Protein AF-A0A6A4ZCV7-F1 (afdb_monomer)

Sequence (123 aa):
MVSRVSTLVALLGLVALAHATDNTTADDDSGQLESICSSDDSKSCRCFETTDTAKYAKSKAVARLKIDRLYCTGWLFGSEGHLMTNHHCVKSAADAAKMRVEFKSETEWCYDHSFQGGFPGVV

Radius of gyration: 23.05 Å; Cα contacts (8 Å, |Δi|>4): 130; chains: 1; bounding box: 30×38×84 Å

Mean predicted aligned error: 13.38 Å

Secondary structure (DSSP, 8-state):
----------SS-----------------S------SS------GGGGTTTSHHHHHHHTTEEEEEETTEEEEEEEETTTTEEEE-TTT--SHHHHHHEEEEE----SSTTPPP-TT-S--B-

Solvent-accessible surface area (backbone atoms only — not comparable to full-atom values): 8246 Å² total; per-residue (Å²): 137,92,76,90,81,93,80,87,85,86,86,84,78,92,70,85,82,76,76,83,75,80,82,71,94,72,81,80,83,75,76,72,73,84,70,71,96,57,82,87,80,82,68,44,67,54,58,26,55,83,79,38,45,68,59,42,61,56,50,64,46,40,27,43,32,39,41,87,92,46,78,46,63,32,34,62,46,84,89,83,80,41,70,48,62,59,55,90,77,46,80,46,72,70,46,54,73,56,46,43,58,20,34,71,55,50,63,93,44,44,85,54,84,87,54,94,87,55,50,78,38,55,112

Structure (mmCIF, N/CA/C/O backbone):
data_AF-A0A6A4ZCV7-F1
#
_entry.id   AF-A0A6A4ZCV7-F1
#
loop_
_atom_site.group_PDB
_atom_site.id
_atom_site.type_symbol
_atom_site.label_atom_id
_atom_site.label_alt_id
_atom_site.label_comp_id
_atom_site.label_asym_id
_atom_site.label_entity_id
_atom_site.label_seq_id
_atom_site.pdbx_PDB_ins_code
_atom_site.Cartn_x
_atom_site.Cartn_y
_atom_site.Cartn_z
_atom_site.occupancy
_atom_site.B_iso_or_equiv
_atom_site.auth_seq_id
_atom_site.auth_comp_id
_atom_site.auth_asym_id
_atom_site.auth_atom_id
_atom_site.pdbx_PDB_model_num
ATOM 1 N N . MET A 1 1 ? -8.331 -15.228 -65.977 1.00 37.47 1 MET A N 1
ATOM 2 C CA . MET A 1 1 ? -7.340 -14.137 -65.873 1.00 37.47 1 MET A CA 1
ATOM 3 C C . MET A 1 1 ? -7.555 -13.461 -64.525 1.00 37.47 1 MET A C 1
ATOM 5 O O . MET A 1 1 ? -8.680 -13.098 -64.220 1.00 37.47 1 MET A O 1
ATOM 9 N N . VAL A 1 2 ? -6.527 -13.460 -63.677 1.00 44.66 2 VAL A N 1
ATOM 10 C CA . VAL A 1 2 ? -6.536 -13.003 -62.273 1.00 44.66 2 VAL A CA 1
ATOM 11 C C . VAL A 1 2 ? -6.480 -11.474 -62.217 1.00 44.66 2 VAL A C 1
ATOM 13 O O . VAL A 1 2 ? -5.684 -10.913 -62.957 1.00 44.66 2 VAL A O 1
ATOM 16 N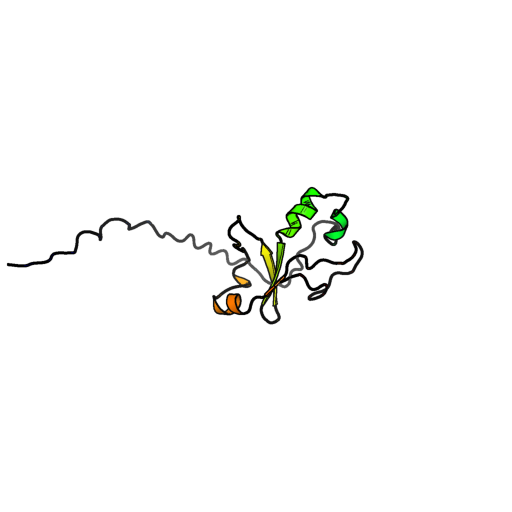 N . SER A 1 3 ? -7.224 -10.819 -61.316 1.00 38.56 3 SER A N 1
ATOM 17 C CA . SER A 1 3 ? -6.786 -9.566 -60.656 1.00 38.56 3 SER A CA 1
ATOM 18 C C . SER A 1 3 ? -7.744 -9.225 -59.504 1.00 38.56 3 SER A C 1
ATOM 20 O O . SER A 1 3 ? -8.875 -8.822 -59.734 1.00 38.56 3 SER A O 1
ATOM 22 N N . ARG A 1 4 ? -7.443 -9.595 -58.252 1.00 59.78 4 ARG A N 1
ATOM 23 C CA . ARG A 1 4 ? -6.820 -8.717 -57.237 1.00 59.78 4 ARG A CA 1
ATOM 24 C C . ARG A 1 4 ? -7.349 -7.278 -57.254 1.00 59.78 4 ARG A C 1
ATOM 26 O O . ARG A 1 4 ? -6.778 -6.454 -57.952 1.00 59.78 4 ARG A O 1
ATOM 33 N N . VAL A 1 5 ? -8.324 -6.970 -56.395 1.00 47.44 5 VAL A N 1
ATOM 34 C CA . VAL A 1 5 ? -8.396 -5.672 -55.696 1.00 47.44 5 VAL A CA 1
ATOM 35 C C . VAL A 1 5 ? -8.899 -5.917 -54.267 1.00 47.44 5 VAL A C 1
ATOM 37 O O . VAL A 1 5 ? -10.074 -5.779 -53.944 1.00 47.44 5 VAL A O 1
ATOM 40 N N . SER A 1 6 ? -7.972 -6.336 -53.403 1.00 53.12 6 SER A N 1
ATOM 41 C CA . SER A 1 6 ? -8.061 -6.128 -51.958 1.00 53.12 6 SER A CA 1
ATOM 42 C C . SER A 1 6 ? -7.864 -4.641 -51.685 1.00 53.12 6 SER A C 1
ATOM 44 O O . SER A 1 6 ? -6.717 -4.226 -51.551 1.00 53.12 6 SER A O 1
ATOM 46 N N . THR A 1 7 ? -8.916 -3.819 -51.637 1.00 49.06 7 THR A N 1
ATOM 47 C CA . THR A 1 7 ? -8.836 -2.479 -51.008 1.00 49.06 7 THR A CA 1
ATOM 48 C C . THR A 1 7 ? -10.224 -1.862 -50.808 1.00 49.06 7 THR A C 1
ATOM 50 O O . THR A 1 7 ? -10.598 -0.906 -51.471 1.00 49.06 7 THR A O 1
ATOM 53 N N . LEU A 1 8 ? -11.037 -2.419 -49.906 1.00 40.91 8 LEU A N 1
ATOM 54 C CA . LEU A 1 8 ? -12.338 -1.820 -49.554 1.00 40.91 8 LEU A CA 1
ATOM 55 C C . LEU A 1 8 ? -12.655 -1.924 -48.057 1.00 40.91 8 LEU A C 1
ATOM 57 O O . LEU A 1 8 ? -13.800 -2.083 -47.656 1.00 40.91 8 LEU A O 1
ATOM 61 N N . VAL A 1 9 ? -11.623 -1.813 -47.217 1.00 48.94 9 VAL A N 1
ATOM 62 C CA . VAL A 1 9 ? -11.778 -1.684 -45.758 1.00 48.94 9 VAL A CA 1
ATOM 63 C C . VAL A 1 9 ? -10.861 -0.572 -45.249 1.00 48.94 9 VAL A C 1
ATOM 65 O O . VAL A 1 9 ? -9.937 -0.804 -44.482 1.00 48.94 9 VAL A O 1
ATOM 68 N N . ALA A 1 10 ? -11.062 0.648 -45.742 1.00 45.78 10 ALA A N 1
ATOM 69 C CA . ALA A 1 10 ? -10.323 1.821 -45.268 1.00 45.78 10 ALA A CA 1
ATOM 70 C C . ALA A 1 10 ? -11.210 3.074 -45.225 1.00 45.78 10 ALA A C 1
ATOM 72 O O . ALA A 1 10 ? -10.783 4.148 -45.627 1.00 45.78 10 ALA A O 1
ATOM 73 N N . LEU A 1 11 ? -12.471 2.934 -44.799 1.00 44.22 11 LEU A N 1
ATOM 74 C CA . LEU A 1 11 ? -13.407 4.068 -44.739 1.00 44.22 11 LEU A CA 1
ATOM 75 C C . LEU A 1 11 ? -14.344 4.072 -43.523 1.00 44.22 11 LEU A C 1
ATOM 77 O O . LEU A 1 11 ? -15.291 4.848 -43.485 1.00 44.22 11 LEU A O 1
ATOM 81 N N . LEU A 1 12 ? -14.063 3.273 -42.494 1.00 52.22 12 LEU A N 1
ATOM 82 C CA . LEU A 1 12 ? -14.754 3.382 -41.211 1.00 52.22 12 LEU A CA 1
ATOM 83 C C . LEU A 1 12 ? -13.731 3.575 -40.101 1.00 52.22 12 LEU A C 1
ATOM 85 O O . LEU A 1 12 ? -12.969 2.664 -39.796 1.00 52.22 12 LEU A O 1
ATOM 89 N N . GLY A 1 13 ? -13.749 4.761 -39.496 1.00 50.75 13 GLY A N 1
ATOM 90 C CA . GLY A 1 13 ? -13.108 4.976 -38.204 1.00 50.75 13 GLY A CA 1
ATOM 91 C C . GLY A 1 13 ? -12.162 6.164 -38.114 1.00 50.75 13 GLY A C 1
ATOM 92 O O . GLY A 1 13 ? -11.148 6.052 -37.437 1.00 50.75 13 GLY A O 1
ATOM 93 N N . LEU A 1 14 ? -12.484 7.317 -38.712 1.00 44.00 14 LEU A N 1
ATOM 94 C CA . LEU A 1 14 ? -11.933 8.579 -38.206 1.00 44.00 14 LEU A CA 1
ATOM 95 C C . LEU A 1 14 ? -12.732 8.976 -36.950 1.00 44.00 14 LEU A C 1
ATOM 97 O O . LEU A 1 14 ? -13.586 9.857 -36.972 1.00 44.00 14 LEU A O 1
ATOM 101 N N . VAL A 1 15 ? -12.526 8.220 -35.869 1.00 48.62 15 VAL A N 1
ATOM 102 C CA . VAL A 1 15 ? -13.047 8.546 -34.539 1.00 48.62 15 VAL A CA 1
ATOM 103 C C . VAL A 1 15 ? -12.202 9.698 -34.001 1.00 48.62 15 VAL A C 1
ATOM 105 O O . VAL A 1 15 ? -10.975 9.636 -34.007 1.00 48.62 15 VAL A O 1
ATOM 108 N N . ALA A 1 16 ? -12.877 10.771 -33.603 1.00 49.78 16 ALA A N 1
ATOM 109 C CA . ALA A 1 16 ? -12.285 12.010 -33.130 1.00 49.78 16 ALA A CA 1
ATOM 110 C C . ALA A 1 16 ? -11.273 11.781 -31.991 1.00 49.78 16 ALA A C 1
ATOM 112 O O .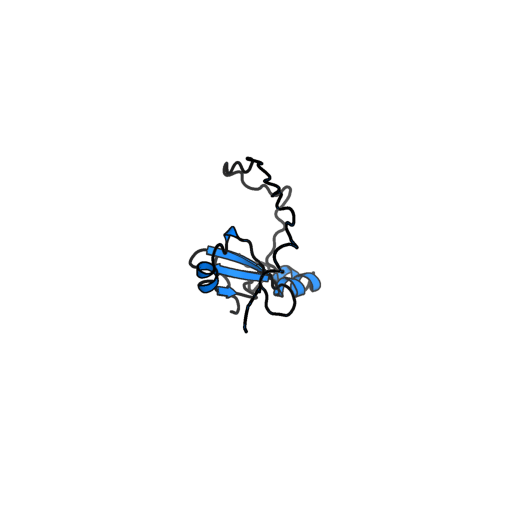 ALA A 1 16 ? -11.648 11.385 -30.891 1.00 49.78 16 ALA A O 1
ATOM 113 N N . LEU A 1 17 ? -10.000 12.099 -32.240 1.00 49.84 17 LEU A N 1
ATOM 114 C CA . LEU A 1 17 ? -9.010 12.374 -31.199 1.00 49.84 17 LEU A CA 1
ATOM 115 C C . LEU A 1 17 ? -8.905 13.891 -31.029 1.00 49.84 17 LEU A C 1
ATOM 117 O O . LEU A 1 17 ? -8.019 14.536 -31.582 1.00 49.84 17 LEU A O 1
ATOM 121 N N . ALA A 1 18 ? -9.830 14.466 -30.264 1.00 51.84 18 ALA A N 1
ATOM 122 C CA . ALA A 1 18 ? -9.546 15.701 -29.550 1.00 51.84 18 ALA A CA 1
ATOM 123 C C . ALA A 1 18 ? -9.082 15.284 -28.154 1.00 51.84 18 ALA A C 1
ATOM 125 O O . ALA A 1 18 ? -9.882 14.901 -27.303 1.00 51.84 18 ALA A O 1
ATOM 126 N N . HIS A 1 19 ? -7.767 15.277 -27.956 1.00 55.97 19 HIS A N 1
ATOM 127 C CA . HIS A 1 19 ? -7.178 15.146 -26.634 1.00 55.97 19 HIS A CA 1
ATOM 128 C C . HIS A 1 19 ? -7.624 16.360 -25.815 1.00 55.97 19 HIS A C 1
ATOM 130 O O . HIS A 1 19 ? -7.346 17.495 -26.199 1.00 55.97 19 HIS A O 1
ATOM 136 N N . ALA A 1 20 ? -8.305 16.137 -24.694 1.00 49.53 20 ALA A N 1
ATOM 137 C CA . ALA A 1 20 ? -8.365 17.142 -23.647 1.00 49.53 20 ALA A CA 1
ATOM 138 C C . ALA A 1 20 ? -6.949 17.249 -23.062 1.00 49.53 20 ALA A C 1
ATOM 140 O O . ALA A 1 20 ? -6.563 16.464 -22.200 1.00 49.53 20 ALA A O 1
ATOM 141 N N . THR A 1 21 ? -6.125 18.149 -23.599 1.00 49.78 21 THR A N 1
ATOM 142 C CA . THR A 1 21 ? -4.920 18.588 -22.898 1.00 49.78 21 THR A CA 1
ATOM 143 C C . THR A 1 21 ? -5.391 19.514 -21.792 1.00 49.78 21 THR A C 1
ATOM 145 O O . THR A 1 21 ? -5.664 20.688 -22.048 1.00 49.78 21 THR A O 1
ATOM 148 N N . ASP A 1 22 ? -5.530 18.979 -20.584 1.00 40.69 22 ASP A N 1
ATOM 149 C CA . ASP A 1 22 ? -5.627 19.819 -19.401 1.00 40.69 22 ASP A CA 1
ATOM 150 C C . ASP A 1 22 ? -4.243 20.438 -19.183 1.00 40.69 22 ASP A C 1
ATOM 152 O O . ASP A 1 22 ? -3.332 19.836 -18.617 1.00 40.69 22 ASP A O 1
ATOM 156 N N . ASN A 1 23 ? -4.033 21.605 -19.793 1.00 54.25 23 ASN A N 1
ATOM 157 C CA . ASN A 1 23 ? -2.863 22.437 -19.563 1.00 54.25 23 ASN A CA 1
ATOM 158 C C . ASN A 1 23 ? -3.117 23.282 -18.313 1.00 54.25 23 ASN A C 1
ATOM 160 O O . ASN A 1 23 ? -3.220 24.506 -18.385 1.00 54.25 23 ASN A O 1
ATOM 164 N N . THR A 1 24 ? -3.244 22.619 -17.170 1.00 43.38 24 THR A N 1
ATOM 165 C CA . THR A 1 24 ? -3.084 23.258 -15.869 1.00 43.38 24 THR A CA 1
ATOM 166 C C . THR A 1 24 ? -1.656 23.028 -15.416 1.00 43.38 24 THR A C 1
ATOM 168 O O . THR A 1 24 ? -1.319 22.044 -14.765 1.00 43.38 24 THR A O 1
ATOM 171 N N . THR A 1 25 ? -0.793 23.971 -15.774 1.00 51.97 25 THR A N 1
ATOM 172 C CA . THR A 1 25 ? 0.429 24.255 -15.027 1.00 51.97 25 THR A CA 1
ATOM 173 C C . THR A 1 25 ? 0.034 24.717 -13.622 1.00 51.97 25 THR A C 1
ATOM 175 O O . THR A 1 25 ? -0.141 25.915 -13.403 1.00 51.97 25 THR A O 1
ATOM 178 N N . ALA A 1 26 ? -0.187 23.778 -12.703 1.00 52.69 26 ALA A N 1
ATOM 179 C CA . ALA A 1 26 ? -0.395 24.058 -11.283 1.00 52.69 26 ALA A CA 1
ATOM 180 C C . ALA A 1 26 ? -0.172 22.808 -10.410 1.00 52.69 26 ALA A C 1
ATOM 182 O O . ALA A 1 26 ? -0.989 22.517 -9.552 1.00 52.69 26 ALA A O 1
ATOM 183 N N . ASP A 1 27 ? 0.938 22.098 -10.611 1.00 50.31 27 ASP A N 1
ATOM 184 C CA . ASP A 1 27 ? 1.576 21.359 -9.515 1.00 50.31 27 ASP A CA 1
ATOM 185 C C . ASP A 1 27 ? 2.874 22.108 -9.190 1.00 50.31 27 ASP A C 1
ATOM 187 O O . ASP A 1 27 ? 3.951 21.821 -9.715 1.00 50.31 27 ASP A O 1
ATOM 191 N N . ASP A 1 28 ? 2.729 23.177 -8.406 1.00 51.31 28 ASP A N 1
ATOM 192 C CA . ASP A 1 28 ? 3.839 23.820 -7.710 1.00 51.31 28 ASP A CA 1
ATOM 193 C C . ASP A 1 28 ? 4.336 22.844 -6.633 1.00 51.31 28 ASP A C 1
ATOM 195 O O . ASP A 1 28 ? 3.823 22.815 -5.518 1.00 51.31 28 ASP A O 1
ATOM 199 N N . ASP A 1 29 ? 5.314 22.007 -6.987 1.00 61.78 29 ASP A N 1
ATOM 200 C CA . ASP A 1 29 ? 6.078 21.129 -6.085 1.00 61.78 29 ASP A CA 1
ATOM 201 C C . ASP A 1 29 ? 6.997 21.955 -5.157 1.00 61.78 29 ASP A C 1
ATOM 203 O O . ASP A 1 29 ? 8.205 21.741 -5.053 1.00 61.78 29 ASP A O 1
ATOM 207 N N . SER A 1 30 ? 6.437 22.955 -4.472 1.00 53.91 30 SER A N 1
ATOM 208 C CA . SER A 1 30 ? 7.151 23.806 -3.516 1.00 53.91 30 SER A CA 1
ATOM 209 C C . SER A 1 30 ? 7.366 23.127 -2.158 1.00 53.91 30 SER A C 1
ATOM 211 O O . SER A 1 30 ? 7.471 23.796 -1.129 1.00 53.91 30 SER A O 1
ATOM 213 N N . GLY A 1 31 ? 7.445 21.789 -2.125 1.00 53.16 31 GLY A N 1
ATOM 214 C CA . GLY A 1 31 ? 7.641 21.029 -0.890 1.00 53.16 31 GLY A CA 1
ATOM 215 C C . GLY A 1 31 ? 6.570 21.317 0.165 1.00 53.16 31 GLY A C 1
ATOM 216 O O . GLY A 1 31 ? 6.842 21.184 1.362 1.00 53.16 31 GLY A O 1
ATOM 217 N N . GLN A 1 32 ? 5.374 21.749 -0.255 1.00 53.22 32 GLN A N 1
ATOM 218 C CA . GLN A 1 32 ? 4.254 21.908 0.655 1.00 53.22 32 GLN A CA 1
ATOM 219 C C . GLN A 1 32 ? 3.912 20.533 1.212 1.00 53.22 32 GLN A C 1
ATOM 221 O O . GLN A 1 32 ? 3.475 19.632 0.503 1.00 53.22 32 GLN A O 1
ATOM 226 N N . LEU A 1 33 ? 4.173 20.373 2.508 1.00 61.03 33 LEU A N 1
ATOM 227 C CA . LEU A 1 33 ? 3.685 19.243 3.274 1.00 61.03 33 LEU A CA 1
ATOM 228 C C . LEU A 1 33 ? 2.169 19.198 3.077 1.00 61.03 33 LEU A C 1
ATOM 230 O O . LEU A 1 33 ? 1.469 20.105 3.528 1.00 61.03 33 LEU A O 1
ATOM 234 N N . GLU A 1 34 ? 1.683 18.161 2.396 1.00 68.00 34 GLU A N 1
ATOM 235 C CA . GLU A 1 34 ? 0.266 17.807 2.369 1.00 68.00 34 GLU A CA 1
ATOM 236 C C . GLU A 1 34 ? -0.216 17.773 3.824 1.00 68.00 34 GLU A C 1
ATOM 238 O O . GLU A 1 34 ? 0.188 16.919 4.620 1.00 68.00 34 GLU A O 1
ATOM 243 N N . SER A 1 35 ? -0.999 18.773 4.221 1.00 77.31 35 SER A N 1
ATOM 244 C CA . SER A 1 35 ? -1.428 18.893 5.607 1.00 77.31 35 SER A CA 1
ATOM 245 C C . SER A 1 35 ? -2.650 18.013 5.825 1.00 77.31 35 SER A C 1
ATOM 247 O O . SER A 1 35 ? -3.663 18.180 5.143 1.00 77.31 35 SER A O 1
ATOM 249 N N . ILE A 1 36 ? -2.597 17.126 6.818 1.00 81.31 36 ILE A N 1
ATOM 250 C CA . ILE A 1 36 ? -3.808 16.477 7.319 1.00 81.31 36 ILE A CA 1
ATOM 251 C C . ILE A 1 36 ? -4.686 17.596 7.883 1.00 81.31 36 ILE A C 1
ATOM 253 O O . ILE A 1 36 ? -4.269 18.335 8.773 1.00 81.31 36 ILE A O 1
ATOM 257 N N . CYS A 1 37 ? -5.907 17.748 7.366 1.00 82.69 37 CYS A N 1
ATOM 258 C CA . CYS A 1 37 ? -6.825 18.811 7.797 1.00 82.69 37 CYS A CA 1
ATOM 259 C C . CYS A 1 37 ? -7.350 18.619 9.241 1.00 82.69 37 CYS A C 1
ATOM 261 O O . CYS A 1 37 ? -8.232 19.353 9.684 1.00 82.69 37 CYS A O 1
ATOM 263 N N . SER A 1 38 ? -6.854 17.604 9.956 1.00 85.69 38 SER A N 1
ATOM 264 C CA . SER A 1 38 ? -7.237 17.197 11.306 1.00 85.69 38 SER A CA 1
ATOM 265 C C . SER A 1 38 ? -6.121 16.363 11.960 1.00 85.69 38 SER A C 1
ATOM 267 O O . SER A 1 38 ? -4.991 16.323 11.475 1.00 85.69 38 SER A O 1
ATOM 269 N N . SER A 1 39 ? -6.438 15.698 13.069 1.00 90.50 39 SER A N 1
ATOM 270 C CA . SER A 1 39 ? -5.583 14.688 13.691 1.00 90.50 39 SER A CA 1
ATOM 271 C C . SER A 1 39 ? -5.275 13.549 12.713 1.00 90.50 39 SER A C 1
ATOM 273 O O . SER A 1 39 ? -6.144 13.130 11.947 1.00 90.50 39 SER A O 1
ATOM 275 N N . ASP A 1 40 ? -4.050 13.025 12.758 1.00 87.06 40 ASP A N 1
ATOM 276 C CA . ASP A 1 40 ? -3.707 11.800 12.039 1.00 87.06 40 ASP A CA 1
ATOM 277 C C . ASP A 1 40 ? -4.312 10.587 12.755 1.00 87.06 40 ASP A C 1
ATOM 279 O O . ASP A 1 40 ? -3.814 10.138 13.788 1.00 87.06 40 ASP A O 1
ATOM 283 N N . ASP A 1 41 ? -5.399 10.066 12.196 1.00 88.25 41 ASP A N 1
ATOM 284 C CA . ASP A 1 41 ? -6.062 8.858 12.683 1.00 88.25 41 ASP A CA 1
ATOM 285 C C . ASP A 1 41 ? -5.595 7.592 11.939 1.00 88.25 41 ASP A C 1
ATOM 287 O O . ASP A 1 41 ? -6.234 6.535 12.043 1.00 88.25 41 ASP A O 1
ATOM 291 N N . SER A 1 42 ? -4.502 7.674 11.168 1.00 88.06 42 SER A N 1
ATOM 292 C CA . SER A 1 42 ? -3.946 6.522 10.466 1.00 88.06 42 SER A CA 1
ATOM 293 C C . SER A 1 42 ? -3.471 5.456 11.453 1.00 88.06 42 SER A C 1
ATOM 295 O O . SER A 1 42 ? -2.878 5.711 12.501 1.00 88.06 42 SER A O 1
ATOM 297 N N . LYS A 1 43 ? -3.803 4.206 11.133 1.00 90.69 43 LYS A N 1
ATOM 298 C CA . LYS A 1 43 ? -3.478 3.038 11.949 1.00 90.69 43 LYS A CA 1
ATOM 299 C C . LYS A 1 43 ? -3.074 1.895 11.042 1.00 90.69 43 LYS A C 1
ATOM 301 O O . LYS A 1 43 ? -3.609 1.753 9.939 1.00 90.69 43 LYS A O 1
ATOM 306 N N . SER A 1 44 ? -2.187 1.040 11.538 1.00 92.19 44 SER A N 1
ATOM 307 C CA . SER A 1 44 ? -1.862 -0.224 10.884 1.00 92.19 44 SER A CA 1
ATOM 308 C C . SER A 1 44 ? -3.139 -1.025 10.626 1.00 92.19 44 SER A C 1
ATOM 310 O O . SER A 1 44 ? -4.018 -1.110 11.484 1.00 92.19 44 SER A O 1
ATOM 312 N N . CYS A 1 45 ? -3.256 -1.641 9.447 1.00 93.06 45 CYS A N 1
ATOM 313 C CA . CYS A 1 45 ? -4.483 -2.338 9.050 1.00 93.06 45 CYS A CA 1
ATOM 314 C C . CYS A 1 45 ? -4.896 -3.456 10.030 1.00 93.06 45 CYS A C 1
ATOM 316 O O . 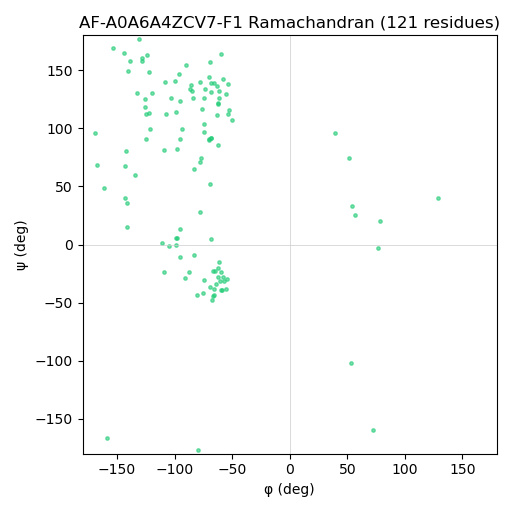CYS A 1 45 ? -6.093 -3.684 10.208 1.00 93.06 45 CYS A O 1
ATOM 318 N N . ARG A 1 46 ? -3.937 -4.070 10.744 1.00 94.44 46 ARG A N 1
ATOM 319 C CA . ARG A 1 46 ? -4.186 -5.033 11.835 1.00 94.44 46 ARG A CA 1
ATOM 320 C C . ARG A 1 46 ? -5.104 -4.492 12.932 1.00 94.44 46 ARG A C 1
ATOM 322 O O . ARG A 1 46 ? -5.851 -5.263 13.520 1.00 94.44 46 ARG A O 1
ATOM 329 N N . CYS A 1 47 ? -5.117 -3.180 13.187 1.00 95.50 47 CYS A N 1
ATOM 330 C CA . CYS A 1 47 ? -6.030 -2.565 14.160 1.00 95.50 47 CYS A CA 1
ATOM 331 C C . CYS A 1 47 ? -7.514 -2.782 13.828 1.00 95.50 47 CYS A C 1
ATOM 333 O O . CYS A 1 47 ? -8.368 -2.712 14.714 1.00 95.50 47 CYS A O 1
ATOM 335 N N . PHE A 1 48 ? -7.821 -3.037 12.556 1.00 95.94 48 PHE A N 1
ATOM 336 C CA . PHE A 1 48 ? -9.180 -3.212 12.060 1.00 95.94 48 PHE A CA 1
ATOM 337 C C . PHE A 1 48 ? -9.585 -4.682 11.911 1.00 95.94 48 PHE A C 1
ATOM 339 O O . PHE A 1 48 ? -10.728 -4.951 11.551 1.00 95.94 48 PHE A O 1
ATOM 346 N N . GLU A 1 49 ? -8.699 -5.634 12.230 1.00 95.81 49 GLU A N 1
ATOM 347 C CA . GLU A 1 49 ? -8.948 -7.070 12.040 1.00 95.81 49 GLU A CA 1
ATOM 348 C C . GLU A 1 49 ? -10.224 -7.552 12.741 1.00 95.81 49 GLU A C 1
ATOM 350 O O . GLU A 1 49 ? -10.960 -8.354 12.171 1.00 95.81 49 GLU A O 1
ATOM 355 N N . THR A 1 50 ? -10.519 -7.035 13.937 1.00 96.62 50 THR A N 1
ATOM 356 C CA . THR A 1 50 ? -11.705 -7.407 14.730 1.00 96.62 50 THR A CA 1
ATOM 357 C C . THR A 1 50 ? -12.762 -6.308 14.813 1.00 96.62 50 THR A C 1
ATOM 359 O O . THR A 1 50 ? -13.933 -6.608 15.036 1.00 96.62 50 THR A O 1
ATOM 362 N N . THR A 1 51 ? -12.374 -5.042 14.635 1.00 97.19 51 THR A N 1
ATOM 363 C CA . THR A 1 51 ? -13.258 -3.877 14.812 1.00 97.19 51 THR A CA 1
ATOM 364 C C . THR A 1 51 ? -13.969 -3.465 13.522 1.00 97.19 51 THR A C 1
ATOM 366 O O . THR A 1 51 ? -15.090 -2.966 13.584 1.00 97.19 51 THR A O 1
ATOM 369 N N . ASP A 1 52 ? -13.360 -3.715 12.357 1.00 96.88 52 ASP A N 1
ATOM 370 C CA . ASP A 1 52 ? -13.944 -3.483 11.030 1.00 96.88 52 ASP A CA 1
ATOM 371 C C . ASP A 1 52 ?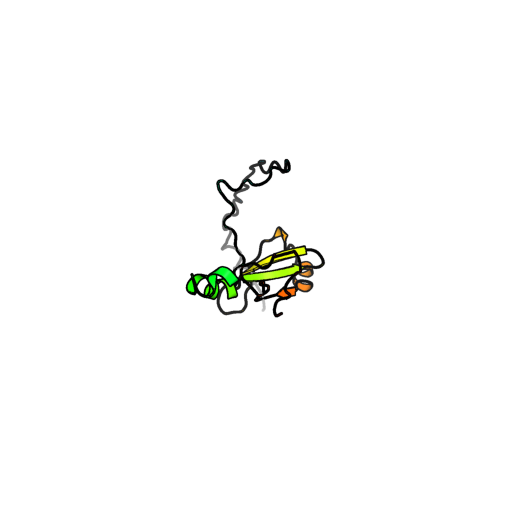 -13.504 -4.596 10.063 1.00 96.88 52 ASP A C 1
ATOM 373 O O . ASP A 1 52 ? -12.728 -4.418 9.115 1.00 96.88 52 ASP A O 1
ATOM 377 N N . THR A 1 53 ? -14.006 -5.798 10.349 1.00 97.38 53 THR A N 1
ATOM 378 C CA . THR A 1 53 ? -13.649 -7.041 9.650 1.00 97.38 53 THR A CA 1
ATOM 379 C C . THR A 1 53 ? -13.908 -6.964 8.145 1.00 97.38 53 THR A C 1
ATOM 381 O O . THR A 1 53 ? -13.178 -7.572 7.363 1.00 97.38 53 THR A O 1
ATOM 384 N N . ALA A 1 54 ? -14.919 -6.200 7.718 1.00 97.56 54 ALA A N 1
ATOM 385 C CA . ALA A 1 54 ? -15.245 -6.017 6.311 1.00 97.56 54 ALA A CA 1
ATOM 386 C C . ALA A 1 54 ? -14.146 -5.232 5.583 1.00 97.56 54 ALA A C 1
ATOM 388 O O . ALA A 1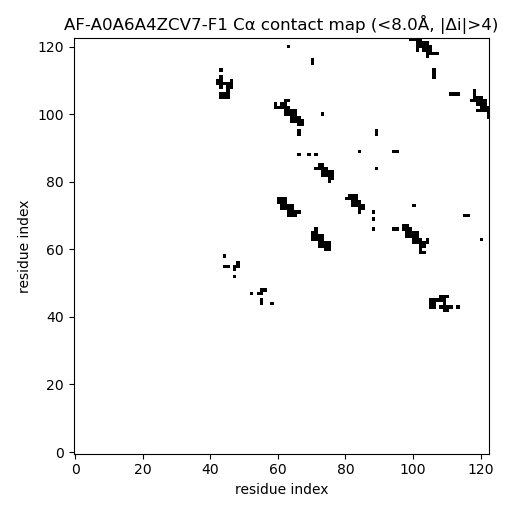 54 ? -13.682 -5.677 4.529 1.00 97.56 54 ALA A O 1
ATOM 389 N N . LYS A 1 55 ? -13.676 -4.109 6.146 1.00 95.00 55 LYS A N 1
ATOM 390 C CA . LYS A 1 55 ? -12.563 -3.347 5.557 1.00 95.00 55 LYS A CA 1
ATOM 391 C C . LYS A 1 55 ? -11.261 -4.135 5.585 1.00 95.00 55 LYS A C 1
ATOM 393 O O . LYS A 1 55 ? -10.580 -4.190 4.563 1.00 95.00 55 LYS A O 1
ATOM 398 N N . TYR A 1 56 ? -10.952 -4.805 6.696 1.00 96.81 56 TYR A N 1
ATOM 399 C CA . TYR A 1 56 ? -9.756 -5.647 6.787 1.00 96.81 56 TYR A CA 1
ATOM 400 C C . TYR A 1 56 ? -9.801 -6.840 5.813 1.00 96.81 56 TYR A C 1
ATOM 402 O O . TYR A 1 56 ? -8.796 -7.228 5.224 1.00 96.81 56 TYR A O 1
ATOM 410 N N . ALA A 1 57 ? -10.977 -7.412 5.547 1.00 96.31 57 ALA A N 1
ATOM 411 C CA . ALA A 1 57 ? -11.111 -8.435 4.512 1.00 96.31 57 ALA A CA 1
ATOM 412 C C . ALA A 1 57 ? -10.845 -7.874 3.105 1.00 96.31 57 ALA A C 1
ATOM 414 O O . ALA A 1 57 ? -10.218 -8.551 2.289 1.00 96.31 57 ALA A O 1
ATOM 415 N N . LYS A 1 58 ? -11.293 -6.646 2.814 1.00 95.12 58 LYS A N 1
ATOM 416 C CA . LYS A 1 58 ? -11.075 -5.985 1.516 1.00 95.12 58 LYS A CA 1
ATOM 417 C C . LYS A 1 58 ? -9.641 -5.492 1.324 1.00 95.12 58 LYS A C 1
ATOM 419 O O . LYS A 1 58 ? -9.159 -5.516 0.193 1.00 95.12 58 LYS A O 1
ATOM 424 N N . SER A 1 59 ? -8.935 -5.115 2.392 1.00 95.12 59 SER A N 1
ATOM 425 C CA . SER A 1 59 ? -7.533 -4.682 2.304 1.00 95.12 59 SER A CA 1
ATOM 426 C C . SER A 1 59 ? -6.599 -5.784 1.798 1.00 95.12 59 SER A C 1
ATOM 428 O O . SER A 1 59 ? -5.547 -5.480 1.250 1.00 95.12 59 SER A O 1
ATOM 430 N N . LYS A 1 60 ? -7.001 -7.060 1.881 1.00 94.31 60 LYS A N 1
ATOM 431 C CA . LYS A 1 60 ? -6.240 -8.200 1.337 1.00 94.31 60 LYS A CA 1
ATOM 432 C C . LYS A 1 60 ? -6.043 -8.151 -0.184 1.00 94.31 60 LYS A C 1
ATOM 434 O O . LYS A 1 60 ? -5.203 -8.882 -0.694 1.00 94.31 60 LYS A O 1
ATOM 439 N N . ALA A 1 61 ? -6.801 -7.316 -0.901 1.00 96.25 61 ALA A N 1
ATOM 440 C CA . ALA A 1 61 ? -6.608 -7.061 -2.331 1.00 96.25 61 ALA A CA 1
ATOM 441 C C . ALA A 1 61 ? -5.522 -6.005 -2.623 1.00 96.25 61 ALA A C 1
ATOM 443 O O . ALA A 1 61 ? -5.160 -5.814 -3.784 1.00 96.25 61 ALA A O 1
ATOM 444 N N . VAL A 1 62 ? -5.020 -5.314 -1.596 1.00 96.94 62 VAL A N 1
ATOM 445 C CA . VAL A 1 62 ? -3.943 -4.325 -1.702 1.00 96.94 62 VAL A CA 1
ATOM 446 C C . VAL A 1 62 ? -2.593 -5.038 -1.623 1.00 96.94 62 VAL A C 1
ATOM 448 O O . VAL A 1 62 ? -2.386 -5.916 -0.783 1.00 96.94 62 VAL A O 1
ATOM 451 N N . ALA A 1 63 ? -1.667 -4.637 -2.484 1.00 97.19 63 ALA A N 1
ATOM 452 C CA . ALA A 1 63 ? -0.302 -5.133 -2.532 1.00 97.19 63 ALA A CA 1
ATOM 453 C C . ALA A 1 63 ? 0.703 -3.994 -2.365 1.00 97.19 63 ALA A C 1
ATOM 455 O O . ALA A 1 63 ? 0.487 -2.875 -2.837 1.00 97.19 63 ALA A O 1
ATOM 456 N N . ARG A 1 64 ? 1.850 -4.312 -1.767 1.00 96.44 64 ARG A N 1
ATOM 457 C CA . ARG A 1 64 ? 3.056 -3.495 -1.876 1.00 96.44 64 ARG A CA 1
ATOM 458 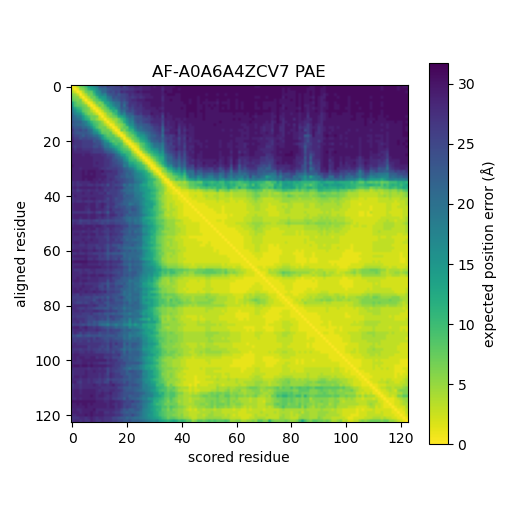C C . ARG A 1 64 ? 3.803 -3.889 -3.144 1.00 96.44 64 ARG A C 1
ATOM 460 O O . ARG A 1 64 ? 4.034 -5.068 -3.392 1.00 96.44 64 ARG A O 1
ATOM 467 N N . LEU A 1 65 ? 4.209 -2.902 -3.931 1.00 96.94 65 LEU A N 1
ATOM 468 C CA . LEU A 1 65 ? 4.981 -3.085 -5.155 1.00 96.94 65 LEU A CA 1
ATOM 469 C C . LEU A 1 65 ? 6.404 -2.626 -4.902 1.00 96.94 65 LEU A C 1
ATOM 471 O O . LEU A 1 65 ? 6.638 -1.438 -4.697 1.00 96.94 65 LEU A O 1
ATOM 475 N N . LYS A 1 66 ? 7.354 -3.557 -4.906 1.00 95.19 66 LYS A N 1
ATOM 476 C CA . LYS A 1 66 ? 8.776 -3.238 -4.813 1.00 95.19 66 LYS A CA 1
ATOM 477 C C . LYS A 1 66 ? 9.386 -3.254 -6.207 1.00 95.19 66 LYS A C 1
ATOM 479 O O . LYS A 1 66 ? 9.456 -4.307 -6.834 1.00 95.19 66 LYS A O 1
ATOM 484 N N . ILE A 1 67 ? 9.833 -2.097 -6.676 1.00 94.44 67 ILE A N 1
ATOM 485 C CA . ILE A 1 67 ? 10.395 -1.904 -8.016 1.00 94.44 67 ILE A CA 1
ATOM 486 C C . ILE A 1 67 ? 11.812 -1.360 -7.828 1.00 94.44 67 ILE A C 1
ATOM 488 O O . ILE A 1 67 ? 12.002 -0.186 -7.516 1.00 94.44 67 ILE A O 1
ATOM 492 N N . ASP A 1 68 ? 12.818 -2.230 -7.934 1.00 88.50 68 ASP A N 1
ATOM 493 C CA . ASP A 1 68 ? 14.207 -1.938 -7.553 1.00 88.50 68 ASP A CA 1
ATOM 494 C C . ASP A 1 68 ? 14.321 -1.400 -6.101 1.00 88.50 68 ASP A C 1
ATOM 496 O O . ASP A 1 68 ? 14.261 -2.170 -5.136 1.00 88.50 68 ASP A O 1
ATOM 500 N N . ARG A 1 69 ? 14.496 -0.081 -5.932 1.00 87.00 69 ARG A N 1
ATOM 501 C CA . ARG A 1 69 ? 14.596 0.611 -4.628 1.00 87.00 69 ARG A CA 1
ATOM 502 C C . ARG A 1 69 ? 13.332 1.393 -4.248 1.00 87.00 69 ARG A C 1
ATOM 504 O O . ARG A 1 69 ? 13.301 1.997 -3.181 1.00 87.00 69 ARG A O 1
ATOM 511 N N . LEU A 1 70 ? 12.322 1.397 -5.111 1.00 91.06 70 LEU A N 1
ATOM 512 C CA . LEU A 1 70 ? 11.068 2.123 -4.941 1.00 91.06 70 LEU A CA 1
ATOM 513 C C . LEU A 1 70 ? 9.991 1.201 -4.352 1.00 91.06 70 LEU A C 1
ATOM 515 O O . LEU A 1 70 ? 9.946 0.009 -4.666 1.00 91.06 70 LEU A O 1
ATOM 519 N N . TYR A 1 71 ? 9.108 1.772 -3.535 1.00 94.38 71 TYR A N 1
ATOM 520 C CA . TYR A 1 71 ? 7.902 1.115 -3.043 1.00 94.38 71 TYR A CA 1
ATOM 521 C C . TYR A 1 71 ? 6.667 1.891 -3.499 1.00 94.38 71 TYR A C 1
ATOM 523 O O . TYR A 1 71 ? 6.601 3.102 -3.308 1.00 94.38 71 TYR A O 1
ATOM 531 N N . CYS A 1 72 ? 5.698 1.183 -4.068 1.00 96.31 72 CYS A N 1
ATOM 532 C CA . CYS A 1 72 ? 4.393 1.703 -4.467 1.00 96.31 72 CYS A CA 1
ATOM 533 C C . CYS A 1 72 ? 3.262 0.804 -3.957 1.00 96.31 72 CYS A C 1
ATOM 535 O O . CYS A 1 72 ? 3.507 -0.253 -3.370 1.00 96.31 72 CYS A O 1
ATOM 537 N N . THR A 1 73 ? 2.023 1.215 -4.209 1.00 96.81 73 THR A N 1
ATOM 538 C CA . THR A 1 73 ? 0.815 0.450 -3.887 1.00 96.81 73 THR A CA 1
ATOM 539 C C . THR A 1 73 ? 0.179 -0.082 -5.163 1.00 96.81 73 THR A C 1
ATOM 541 O O . THR A 1 73 ? 0.113 0.626 -6.165 1.00 96.81 73 THR A O 1
ATOM 544 N N . GLY A 1 74 ? -0.305 -1.321 -5.118 1.00 97.31 74 GLY A N 1
ATOM 545 C CA . GLY A 1 74 ? -1.115 -1.919 -6.172 1.00 97.31 74 GLY A CA 1
ATOM 546 C C . GLY A 1 74 ? -2.406 -2.515 -5.626 1.00 97.31 74 GLY A C 1
ATOM 547 O O . GLY A 1 74 ? -2.510 -2.813 -4.437 1.00 97.31 74 GLY A O 1
ATOM 548 N N . TRP A 1 75 ? -3.384 -2.719 -6.503 1.00 97.62 75 TRP A N 1
ATOM 549 C CA . TRP A 1 75 ? -4.676 -3.316 -6.163 1.00 97.62 75 TRP A CA 1
ATOM 550 C C . TRP A 1 75 ? -5.034 -4.402 -7.162 1.00 97.62 75 TRP A C 1
ATOM 552 O O . TRP A 1 75 ? -5.003 -4.162 -8.372 1.00 97.62 75 TRP A O 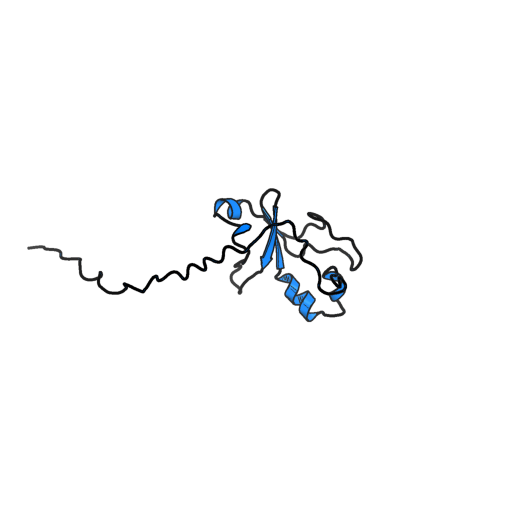1
ATOM 562 N N . LEU A 1 76 ? -5.406 -5.581 -6.665 1.00 96.56 76 LEU A N 1
ATOM 563 C CA . LEU A 1 76 ? -6.024 -6.596 -7.509 1.00 96.56 76 LEU A CA 1
ATOM 564 C C . LEU A 1 76 ? -7.337 -6.057 -8.073 1.00 96.56 76 LEU A C 1
ATOM 566 O O . LEU A 1 76 ? -8.173 -5.522 -7.341 1.00 96.56 76 LEU A O 1
ATOM 570 N N . PHE A 1 77 ? -7.514 -6.223 -9.378 1.00 95.50 77 PHE A N 1
ATOM 571 C CA . PHE A 1 77 ? -8.683 -5.757 -10.101 1.00 95.50 77 PHE A CA 1
ATOM 572 C C . PHE A 1 77 ? -9.325 -6.912 -10.871 1.00 95.50 77 PHE A C 1
ATOM 574 O O . PHE A 1 77 ? -8.723 -7.514 -11.756 1.00 95.50 77 PHE A O 1
ATOM 581 N N . GLY A 1 78 ? -10.573 -7.230 -10.529 1.00 93.12 78 GLY A N 1
ATOM 582 C CA . GLY A 1 78 ? -11.280 -8.374 -11.102 1.00 93.12 78 GLY A CA 1
ATOM 583 C C . GLY A 1 78 ? -10.767 -9.725 -10.593 1.00 93.12 78 GLY A C 1
ATOM 584 O O . GLY A 1 78 ? -10.169 -9.827 -9.523 1.00 93.12 78 GLY A O 1
ATOM 585 N N . SER A 1 79 ? -11.054 -10.779 -11.354 1.00 92.62 79 SER A N 1
ATOM 586 C CA . SER A 1 79 ? -10.803 -12.181 -10.985 1.00 92.62 79 SER A CA 1
ATOM 587 C C . SER A 1 79 ? -9.699 -12.856 -11.803 1.00 92.62 79 SER A C 1
ATOM 589 O O . SER A 1 79 ? -9.431 -14.035 -11.602 1.00 92.62 79 SER A O 1
ATOM 591 N N . GLU A 1 80 ? -9.069 -12.130 -12.727 1.00 95.50 80 GLU A N 1
ATOM 592 C CA . GLU A 1 80 ? -8.097 -12.674 -13.693 1.00 95.50 80 GLU A CA 1
ATOM 593 C C . GLU A 1 80 ? -6.639 -12.455 -13.260 1.00 95.50 80 GLU A C 1
ATOM 595 O O . GLU A 1 80 ? -5.709 -12.759 -13.998 1.00 95.50 80 GLU A O 1
ATOM 600 N N . GLY A 1 81 ? -6.425 -11.919 -12.055 1.00 90.94 81 GLY A N 1
ATOM 601 C CA . GLY A 1 81 ? -5.087 -11.588 -11.561 1.00 90.94 81 GLY A CA 1
ATOM 602 C C . GLY A 1 81 ? -4.528 -10.281 -12.127 1.00 90.94 81 GLY A C 1
ATOM 603 O O . GLY A 1 81 ? -3.318 -10.070 -12.087 1.00 90.94 81 GLY A O 1
ATOM 604 N N . HIS A 1 82 ? -5.382 -9.386 -12.636 1.00 95.75 82 HIS A N 1
ATOM 605 C CA . HIS A 1 82 ? -4.949 -8.044 -13.012 1.00 95.75 82 HIS A CA 1
ATOM 606 C C . HIS A 1 82 ? -4.605 -7.214 -11.777 1.00 95.75 82 HIS A C 1
ATOM 608 O O . HIS A 1 82 ? -5.261 -7.302 -10.739 1.00 95.75 82 HIS A O 1
ATOM 614 N N . LEU A 1 83 ? -3.587 -6.371 -11.922 1.00 95.94 83 LEU A N 1
ATOM 615 C CA . LEU A 1 83 ? -3.105 -5.477 -10.884 1.00 95.94 83 LEU A CA 1
ATOM 616 C C . LEU A 1 83 ? -3.085 -4.048 -11.431 1.00 95.94 83 LEU A C 1
ATOM 618 O O . LEU A 1 83 ? -2.470 -3.782 -12.462 1.00 95.94 83 LEU A O 1
ATOM 622 N N . MET A 1 84 ? -3.746 -3.133 -10.730 1.00 97.19 84 MET A N 1
ATOM 623 C CA . MET A 1 84 ? -3.744 -1.707 -11.042 1.00 97.19 84 MET A CA 1
ATOM 624 C C . MET A 1 84 ? -2.764 -0.967 -10.127 1.00 97.19 84 MET A C 1
ATOM 626 O O . MET A 1 84 ? -2.680 -1.272 -8.940 1.00 97.19 84 MET A O 1
ATOM 630 N N . THR A 1 85 ? -2.034 0.006 -10.672 1.00 97.62 85 THR A N 1
ATOM 631 C CA . THR A 1 85 ? -1.099 0.887 -9.951 1.00 97.62 85 THR A CA 1
ATOM 632 C C . THR A 1 85 ? -0.970 2.220 -10.689 1.00 97.62 85 THR A C 1
ATOM 634 O O . THR A 1 85 ? -1.403 2.353 -11.835 1.00 97.62 85 THR A O 1
ATOM 637 N N . ASN A 1 86 ? -0.345 3.211 -10.062 1.00 96.69 86 ASN A N 1
ATOM 638 C CA . ASN A 1 86 ? -0.031 4.483 -10.699 1.00 96.69 86 ASN A CA 1
ATOM 639 C C . ASN A 1 86 ? 1.038 4.319 -11.795 1.00 96.69 86 ASN A C 1
ATOM 641 O O . ASN A 1 86 ? 2.055 3.650 -11.599 1.00 96.69 86 ASN A O 1
ATOM 645 N N . HIS A 1 87 ? 0.854 5.014 -12.922 1.00 95.75 87 HIS A N 1
ATOM 646 C CA . HIS A 1 87 ? 1.808 5.005 -14.039 1.00 95.75 87 HIS A CA 1
ATOM 647 C C . HIS A 1 87 ? 3.194 5.536 -13.647 1.00 95.75 87 HIS A C 1
ATOM 649 O O . HIS A 1 87 ? 4.204 5.065 -14.160 1.00 95.75 87 HIS A O 1
ATOM 655 N N . HIS A 1 88 ? 3.278 6.475 -12.698 1.00 95.12 88 HIS A N 1
ATOM 656 C CA . HIS A 1 88 ? 4.577 6.993 -12.265 1.00 95.12 88 HIS A CA 1
ATOM 657 C C . HIS A 1 88 ? 5.452 5.921 -11.587 1.00 95.12 88 HIS A C 1
ATOM 659 O O . HIS A 1 88 ? 6.673 6.072 -11.589 1.00 95.12 88 HIS A O 1
ATOM 665 N N . CYS A 1 89 ? 4.847 4.854 -11.046 1.00 96.50 89 CYS A N 1
ATOM 666 C CA . CYS A 1 89 ? 5.548 3.704 -10.474 1.00 96.50 89 CYS A CA 1
ATOM 667 C C . CYS A 1 89 ? 6.009 2.723 -11.557 1.00 96.50 89 CYS A C 1
ATOM 669 O O . CYS A 1 89 ? 7.127 2.220 -11.501 1.00 96.50 89 CYS A O 1
ATOM 671 N N . VAL A 1 90 ? 5.141 2.446 -12.536 1.00 96.38 90 VAL A N 1
ATOM 672 C CA . VAL A 1 90 ? 5.383 1.489 -13.624 1.00 96.38 90 VAL A CA 1
ATOM 673 C C . VAL A 1 90 ? 5.186 2.210 -14.955 1.00 96.38 90 VAL A C 1
ATOM 675 O O . VAL A 1 90 ? 4.077 2.281 -15.493 1.00 96.38 90 VAL A O 1
ATOM 678 N N . LYS A 1 91 ? 6.280 2.769 -15.481 1.00 95.25 91 LYS A N 1
ATOM 679 C CA . LYS A 1 91 ? 6.267 3.570 -16.715 1.00 95.25 91 LYS A CA 1
ATOM 680 C C . LYS A 1 91 ? 6.439 2.707 -17.959 1.00 95.25 91 LYS A C 1
ATOM 682 O O . LYS A 1 91 ? 6.047 3.104 -19.054 1.00 95.25 91 LYS A O 1
ATOM 687 N N . SER A 1 92 ? 7.043 1.533 -17.793 1.00 95.50 92 SER A N 1
ATOM 688 C CA . SER A 1 92 ? 7.423 0.642 -18.881 1.00 95.50 92 SER A CA 1
ATOM 689 C C . SER A 1 92 ? 7.256 -0.835 -18.519 1.00 95.50 92 SER A C 1
ATOM 691 O O . SER A 1 92 ? 7.188 -1.216 -17.349 1.00 95.50 92 SER A O 1
ATOM 693 N N . ALA A 1 93 ? 7.270 -1.695 -19.540 1.00 96.00 93 ALA A N 1
ATOM 694 C CA . ALA A 1 93 ? 7.311 -3.145 -19.350 1.00 96.00 93 ALA A CA 1
ATOM 695 C C . ALA A 1 93 ? 8.592 -3.616 -18.630 1.00 96.00 93 ALA A C 1
ATOM 697 O O . ALA A 1 93 ? 8.569 -4.630 -17.937 1.00 96.00 93 ALA A O 1
ATOM 698 N N . ALA A 1 94 ? 9.701 -2.878 -18.758 1.00 95.69 94 ALA A N 1
ATOM 699 C CA . ALA A 1 94 ? 10.946 -3.189 -18.060 1.00 95.69 94 ALA A CA 1
ATOM 700 C C . ALA A 1 94 ? 10.832 -2.949 -16.545 1.00 95.69 94 ALA A C 1
ATOM 702 O O . ALA A 1 94 ? 11.364 -3.739 -15.767 1.00 95.69 94 ALA A O 1
ATOM 703 N N . ASP A 1 95 ? 10.103 -1.910 -16.124 1.00 94.94 95 ASP A N 1
ATOM 704 C CA . ASP A 1 95 ? 9.810 -1.669 -14.704 1.00 94.94 95 ASP A CA 1
ATOM 705 C C . ASP A 1 95 ? 8.908 -2.777 -14.153 1.00 94.94 95 ASP A C 1
ATOM 707 O O . ASP A 1 95 ? 9.186 -3.344 -13.097 1.00 94.94 95 ASP A O 1
ATOM 711 N N . ALA A 1 96 ? 7.873 -3.149 -14.917 1.00 94.56 96 ALA A N 1
ATOM 712 C CA . ALA A 1 96 ? 6.969 -4.240 -14.561 1.00 94.56 96 ALA A CA 1
ATOM 713 C C . ALA A 1 96 ? 7.711 -5.579 -14.401 1.00 94.56 96 ALA A C 1
ATOM 715 O O . ALA A 1 96 ? 7.433 -6.322 -13.465 1.00 94.56 96 ALA A O 1
ATOM 716 N N . ALA A 1 97 ? 8.694 -5.873 -15.259 1.00 94.94 97 ALA A N 1
ATOM 717 C CA . ALA A 1 97 ? 9.474 -7.112 -15.200 1.00 94.94 97 ALA A CA 1
ATOM 718 C C . ALA A 1 97 ? 10.374 -7.227 -13.953 1.00 94.94 97 ALA A C 1
ATOM 720 O O . ALA A 1 97 ? 10.756 -8.330 -13.568 1.00 94.94 97 ALA A O 1
ATOM 721 N N . LYS A 1 98 ? 10.724 -6.101 -13.324 1.00 94.88 98 LYS A N 1
ATOM 722 C CA . LYS A 1 98 ? 11.518 -6.053 -12.084 1.00 94.88 98 LYS A CA 1
ATOM 723 C C . LYS A 1 98 ? 10.659 -5.966 -10.825 1.00 94.88 98 LYS A C 1
ATOM 725 O O . LYS A 1 98 ? 11.181 -6.062 -9.714 1.00 94.88 98 LYS A O 1
ATOM 730 N N . MET A 1 99 ? 9.363 -5.724 -10.991 1.00 94.69 99 MET A N 1
ATOM 731 C CA . MET A 1 99 ? 8.435 -5.519 -9.894 1.00 94.69 99 MET A CA 1
ATOM 732 C C . MET A 1 99 ? 8.232 -6.814 -9.110 1.00 94.69 99 MET A C 1
ATOM 734 O O . MET A 1 99 ? 7.917 -7.862 -9.668 1.00 94.69 99 MET A O 1
ATOM 738 N N . ARG A 1 100 ? 8.340 -6.719 -7.788 1.00 95.19 100 ARG A N 1
ATOM 739 C CA . ARG A 1 100 ? 7.858 -7.736 -6.857 1.00 95.19 100 ARG A CA 1
ATOM 740 C C . ARG A 1 100 ? 6.551 -7.260 -6.243 1.00 95.19 100 ARG A C 1
ATOM 742 O O . ARG A 1 100 ? 6.494 -6.165 -5.685 1.00 95.19 100 ARG A O 1
ATOM 749 N N . VAL A 1 101 ? 5.525 -8.093 -6.346 1.00 96.19 101 VAL A N 1
ATOM 750 C CA . VAL A 1 101 ? 4.209 -7.862 -5.747 1.00 96.19 101 VAL A CA 1
ATOM 751 C C . VAL A 1 101 ? 4.181 -8.591 -4.410 1.00 96.19 101 VAL A C 1
ATOM 753 O O . VAL A 1 101 ? 4.461 -9.779 -4.366 1.00 96.19 101 VAL A O 1
ATOM 756 N N . GLU A 1 102 ? 3.900 -7.883 -3.324 1.00 96.06 102 GLU A N 1
ATOM 757 C CA . GLU A 1 102 ? 3.853 -8.441 -1.972 1.00 96.06 102 GLU A CA 1
ATOM 758 C C . GLU A 1 102 ? 2.467 -8.201 -1.364 1.00 96.06 102 GLU A C 1
ATOM 760 O O . GLU A 1 102 ? 2.081 -7.064 -1.080 1.00 96.06 102 GLU A O 1
ATOM 765 N N . PHE A 1 103 ? 1.718 -9.273 -1.133 1.00 95.69 103 PHE A N 1
ATOM 766 C CA . PHE A 1 103 ? 0.446 -9.249 -0.411 1.00 95.69 103 PHE A CA 1
ATOM 767 C C . PHE A 1 103 ? 0.671 -9.453 1.084 1.00 95.69 103 PHE A C 1
ATOM 769 O O . PHE A 1 103 ? 1.639 -10.091 1.489 1.00 95.69 103 PHE A O 1
ATOM 776 N N . LYS A 1 104 ? -0.243 -8.959 1.928 1.00 93.81 104 LYS A N 1
ATOM 777 C CA . LYS A 1 104 ? -0.135 -9.082 3.400 1.00 93.81 104 LYS A CA 1
ATOM 778 C C . LYS A 1 104 ? 1.195 -8.555 3.959 1.00 93.81 104 LYS A C 1
ATOM 780 O O . LYS A 1 104 ? 1.728 -9.075 4.931 1.00 93.81 104 LYS A O 1
ATOM 785 N N . SER A 1 105 ? 1.736 -7.521 3.324 1.00 95.00 105 SER A N 1
ATOM 786 C CA . SER A 1 105 ? 2.823 -6.722 3.879 1.00 95.00 105 SER A CA 1
ATOM 787 C C . SER A 1 105 ? 2.237 -5.783 4.940 1.00 95.00 105 SER A C 1
ATOM 789 O O . SER A 1 105 ? 2.043 -4.590 4.700 1.00 95.00 105 SER A O 1
ATOM 791 N N . GLU A 1 106 ? 1.905 -6.338 6.095 1.00 93.75 106 GLU A N 1
ATOM 792 C CA . GLU A 1 106 ? 1.300 -5.636 7.223 1.00 93.75 106 GLU A CA 1
ATOM 793 C C . GLU A 1 106 ? 2.083 -5.914 8.500 1.00 93.75 106 GLU A C 1
ATOM 795 O O . GLU A 1 106 ? 2.812 -6.899 8.586 1.00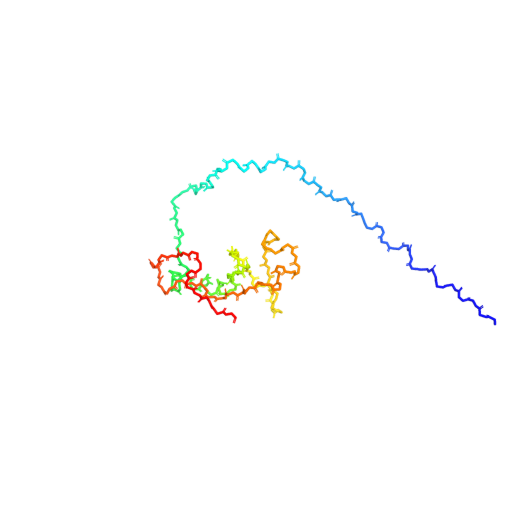 93.75 106 GLU A O 1
ATOM 800 N N . THR A 1 107 ? 1.949 -5.031 9.488 1.00 94.19 107 THR A N 1
ATOM 801 C CA . THR A 1 107 ? 2.541 -5.255 10.806 1.00 94.19 107 THR A CA 1
ATOM 802 C C . THR A 1 107 ? 2.001 -6.530 11.458 1.00 94.19 107 THR A C 1
ATOM 804 O O . THR A 1 107 ? 0.969 -7.057 11.044 1.00 94.19 107 THR A O 1
ATOM 807 N N . GLU A 1 108 ? 2.669 -7.038 12.494 1.00 92.19 108 GLU A N 1
ATOM 808 C CA . GLU A 1 108 ? 2.156 -8.199 13.228 1.00 92.19 108 GLU A CA 1
ATOM 809 C C . GLU A 1 108 ? 0.993 -7.778 14.142 1.00 92.19 108 GLU A C 1
ATOM 811 O O . GLU A 1 108 ? -0.068 -8.418 14.164 1.00 92.19 108 GLU A O 1
ATOM 816 N N . TRP A 1 109 ? 1.151 -6.628 14.804 1.00 92.56 109 TRP A N 1
ATOM 817 C CA . TRP A 1 109 ? 0.213 -6.067 15.773 1.00 92.56 109 TRP A CA 1
ATOM 818 C C . TRP A 1 109 ? -0.248 -4.650 15.408 1.00 92.56 109 TRP A C 1
ATOM 820 O O . TRP A 1 109 ? 0.348 -3.950 14.588 1.00 92.56 109 TRP A O 1
ATOM 830 N N . CYS A 1 110 ? -1.343 -4.209 16.037 1.00 92.31 110 CYS A N 1
ATOM 831 C CA . CYS A 1 110 ? -1.960 -2.900 15.791 1.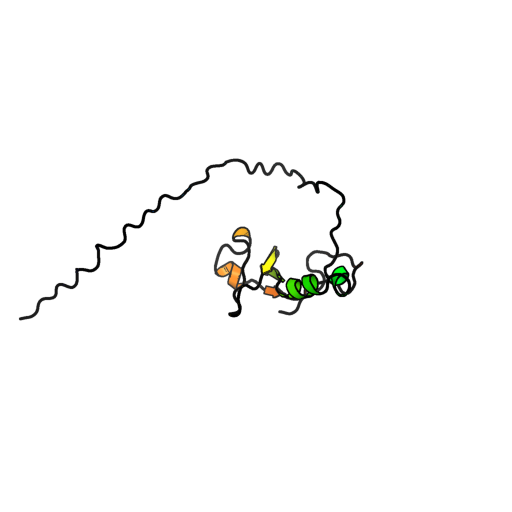00 92.31 110 CYS A CA 1
ATOM 832 C C . CYS A 1 110 ? -1.022 -1.711 16.083 1.00 92.31 110 CYS A C 1
ATOM 834 O O . CYS A 1 110 ? -1.021 -0.737 15.335 1.00 92.31 110 CYS A O 1
ATOM 836 N N . TYR A 1 111 ? -0.219 -1.793 17.145 1.00 90.62 111 TYR A N 1
ATOM 837 C CA . TYR A 1 111 ? 0.627 -0.686 17.616 1.00 90.62 111 TYR A CA 1
ATOM 838 C C . TYR A 1 111 ? 2.078 -0.770 17.141 1.00 90.62 111 TYR A C 1
ATOM 840 O O . TYR A 1 111 ? 2.909 0.034 17.557 1.00 90.62 111 TYR A O 1
ATOM 848 N N . ASP A 1 112 ? 2.387 -1.735 16.280 1.00 89.06 112 ASP A N 1
ATOM 849 C CA . ASP A 1 112 ? 3.704 -1.829 15.669 1.00 89.06 112 ASP A CA 1
ATOM 850 C C . ASP A 1 112 ? 3.946 -0.627 14.754 1.00 89.06 112 ASP A C 1
ATOM 852 O O . ASP A 1 112 ? 3.078 -0.213 13.979 1.00 89.06 112 ASP A O 1
ATOM 856 N N . HIS A 1 113 ? 5.166 -0.098 14.800 1.00 86.25 113 HIS A N 1
ATOM 857 C CA . HIS A 1 113 ? 5.580 0.992 13.930 1.00 86.25 113 HIS A CA 1
ATOM 858 C C . HIS A 1 113 ? 5.862 0.473 12.516 1.00 86.25 113 HIS A C 1
ATOM 860 O O . HIS A 1 113 ? 6.794 -0.304 12.296 1.00 86.25 113 HIS A O 1
ATOM 866 N N . SER A 1 114 ? 5.085 0.930 11.534 1.00 83.94 114 SER A N 1
ATOM 867 C CA . SER A 1 114 ? 5.347 0.658 10.121 1.00 83.94 114 SER A CA 1
ATOM 868 C C . SER A 1 114 ? 6.534 1.481 9.613 1.00 83.94 114 SER A C 1
ATOM 870 O O . SER A 1 114 ? 6.589 2.691 9.823 1.00 83.94 114 SER A O 1
ATOM 872 N N . PHE A 1 115 ? 7.451 0.848 8.884 1.00 86.69 115 PHE A N 1
ATOM 873 C CA . PHE A 1 115 ? 8.564 1.511 8.201 1.00 86.69 115 PHE A CA 1
ATOM 874 C C . PHE A 1 115 ? 8.771 0.913 6.806 1.00 86.69 115 PHE A C 1
ATOM 876 O O . PHE A 1 115 ? 8.357 -0.213 6.519 1.00 86.69 115 PHE A O 1
ATOM 883 N N . GLN A 1 116 ? 9.409 1.673 5.914 1.00 84.25 116 GLN A N 1
ATOM 884 C CA . GLN A 1 116 ? 9.596 1.265 4.524 1.00 84.25 116 GLN A CA 1
ATOM 885 C C . GLN A 1 116 ? 10.423 -0.031 4.427 1.00 84.25 116 GLN A C 1
ATOM 887 O O . GLN A 1 116 ? 11.527 -0.122 4.959 1.00 84.25 116 GLN A O 1
ATOM 892 N N . GLY A 1 117 ? 9.883 -1.040 3.737 1.00 85.19 117 GLY A N 1
ATOM 893 C CA . GLY A 1 117 ? 10.508 -2.360 3.596 1.00 85.19 117 GLY A CA 1
ATOM 894 C C . GLY A 1 117 ? 10.396 -3.271 4.827 1.00 85.19 117 GLY A C 1
ATOM 895 O O . GLY A 1 117 ? 10.820 -4.423 4.753 1.00 85.19 117 GLY A O 1
ATOM 896 N N . GLY A 1 118 ? 9.811 -2.795 5.930 1.00 89.75 118 GLY A N 1
ATOM 897 C CA . GLY A 1 118 ? 9.453 -3.630 7.075 1.00 89.75 118 GLY A CA 1
ATOM 898 C C . GLY A 1 118 ? 8.310 -4.584 6.743 1.00 89.75 118 GLY A C 1
ATOM 899 O O . GLY A 1 118 ? 7.538 -4.330 5.819 1.00 89.75 118 GLY A O 1
ATOM 900 N N . PHE A 1 119 ? 8.206 -5.674 7.502 1.00 93.19 119 PHE A N 1
ATOM 901 C CA . PHE A 1 119 ? 7.146 -6.682 7.377 1.00 93.19 119 PHE A CA 1
ATOM 902 C C . PHE A 1 119 ? 6.976 -7.207 5.936 1.00 93.19 119 PHE A C 1
ATOM 904 O O . PHE A 1 119 ? 6.068 -6.797 5.208 1.00 93.19 119 PHE A O 1
ATOM 911 N N . PRO A 1 120 ? 7.901 -8.061 5.458 1.00 92.38 120 PRO A N 1
ATOM 912 C CA . PRO A 1 120 ? 7.797 -8.672 4.138 1.00 92.38 120 PRO A CA 1
ATOM 913 C C . PRO A 1 120 ? 6.470 -9.413 3.966 1.00 92.38 120 PRO A C 1
ATOM 915 O O . PRO A 1 120 ? 6.090 -10.220 4.812 1.00 92.38 120 PRO A O 1
ATOM 918 N N . GLY A 1 121 ? 5.778 -9.127 2.864 1.00 92.19 121 GLY A N 1
ATOM 919 C CA . GLY A 1 121 ? 4.567 -9.844 2.493 1.00 92.19 121 GLY A CA 1
ATOM 920 C C . GLY A 1 121 ? 4.860 -11.194 1.835 1.00 92.19 121 GLY A C 1
ATOM 921 O O . GLY A 1 121 ? 6.008 -11.605 1.664 1.00 92.19 121 GLY A O 1
ATOM 922 N N . VAL A 1 122 ? 3.791 -11.862 1.421 1.00 92.81 122 VAL A N 1
ATOM 923 C CA . VAL A 1 122 ? 3.837 -13.052 0.567 1.00 92.81 122 VAL A CA 1
ATOM 924 C C . VAL A 1 122 ? 3.875 -12.603 -0.894 1.00 92.81 122 VAL A C 1
ATOM 926 O O . VAL A 1 122 ? 3.104 -11.723 -1.279 1.00 92.81 122 VAL A O 1
ATOM 929 N N . VAL A 1 123 ? 4.775 -13.198 -1.678 1.00 85.38 123 VAL A N 1
ATOM 930 C CA . VAL A 1 123 ? 4.946 -12.951 -3.122 1.00 85.38 123 VAL A CA 1
ATOM 931 C C . VAL A 1 123 ? 4.153 -13.965 -3.928 1.00 85.38 123 VAL A C 1
ATOM 933 O O . VAL A 1 123 ? 4.212 -15.158 -3.550 1.00 85.38 123 VAL A O 1
#

Foldseek 3Di:
DDDDDPDDPDPPDPDDPPDPPPPPPPPPPVVPDPDDPDDPPDWFLQVCVPVPVPVSVQCQQKWWKDQPPDIFIWGQDDDPRDIDGDCVQPVDVVSVVRIDTFGPQTDPHTPDDDDPPPRTGDD

pLDDT: mean 81.33, std 19.85, range [37.47, 97.62]

InterPro domains:
  IPR009003 Peptidase S1, PA clan [SSF50494] (56-115)

Nearest PDB structures (foldseek):
  7o1f-assembly1_A  TM=2.114E-01  e=4.619E+00  Thermochaetoides thermophila DSM 1495
  8q7i-assembly1_A  TM=2.148E-01  e=8.626E+00  Thermochaetoides thermophila DSM 1495

Organism: NCBI:txid120398